Protein AF-W1NN51-F1 (afdb_monomer_lite)

Secondary structure (DSSP, 8-state):
-EEEEESEEESS-PEEE-S--HHHHHHHHHS-SSEEEEEEETTEEEEEESS---EEE-TT---EEEEE---TT----------EEEEEPP-SSHHHHHHHHHIIIIITT---TTSPPEEEEEEETTEEEEEEE--TT--HHHHHTSSSSPPTT-

Foldseek 3Di:
DWDKDFQKDAPDDWDKDPAADPVVQVVVQVPDPQFFKWKDDPRIITTDGPPRAEIDGHPPDGIMMIGDDDPPPDPPPPPPPFDKDKDWQAPPDVVSVVVLVCCCPPVQVDDDPPHWHFPHFDDDDRTTITITHDDPVDDPCCVQVVDPDHDPVD

Structure (mmCIF, N/CA/C/O backbone):
data_AF-W1NN51-F1
#
_entry.id   AF-W1NN51-F1
#
loop_
_atom_site.group_PDB
_atom_site.id
_atom_site.type_symbol
_atom_site.label_atom_id
_atom_site.label_alt_id
_atom_site.label_comp_id
_atom_site.label_asym_id
_atom_site.label_entity_id
_atom_site.label_seq_id
_atom_site.pdbx_PDB_ins_code
_atom_site.Cartn_x
_atom_site.Cartn_y
_atom_site.Cartn_z
_atom_site.occupancy
_atom_site.B_iso_or_equiv
_atom_site.auth_seq_id
_atom_site.auth_comp_id
_atom_site.auth_asym_id
_atom_site.auth_atom_id
_atom_site.pdbx_PDB_model_num
ATOM 1 N N . MET A 1 1 ? -13.757 -9.704 14.441 1.00 81.44 1 MET A N 1
ATOM 2 C CA . MET A 1 1 ? -12.905 -9.207 15.545 1.00 81.44 1 MET A CA 1
ATOM 3 C C . MET A 1 1 ? -11.815 -8.315 14.978 1.00 81.44 1 MET A C 1
ATOM 5 O O . MET A 1 1 ? -11.434 -8.506 13.820 1.00 81.44 1 MET A O 1
ATOM 9 N N . MET A 1 2 ? -11.355 -7.349 15.769 1.00 85.12 2 MET A N 1
ATOM 10 C CA . MET A 1 2 ? -10.267 -6.440 15.415 1.00 85.12 2 MET A CA 1
ATOM 11 C C . MET A 1 2 ? -8.937 -6.985 15.953 1.00 85.12 2 MET A C 1
ATOM 13 O O . MET A 1 2 ? -8.887 -7.495 17.067 1.00 85.12 2 MET A O 1
ATOM 17 N N . PHE A 1 3 ? -7.863 -6.909 15.163 1.00 86.62 3 PHE A N 1
ATOM 18 C CA . PHE A 1 3 ? -6.514 -7.287 15.603 1.00 86.62 3 PHE A CA 1
ATOM 19 C C . PHE A 1 3 ? -5.578 -6.079 15.637 1.00 86.62 3 PHE A C 1
ATOM 21 O O . PHE A 1 3 ? -5.395 -5.446 14.591 1.00 86.62 3 PHE A O 1
ATOM 28 N N . PRO A 1 4 ? -4.918 -5.801 16.776 1.00 86.25 4 PRO A N 1
ATOM 29 C CA . PRO A 1 4 ? -4.025 -4.661 16.898 1.00 86.25 4 PRO A CA 1
ATOM 30 C C . PRO A 1 4 ? -2.661 -4.900 16.229 1.00 86.25 4 PRO A C 1
ATOM 32 O O . PRO A 1 4 ? -2.055 -5.982 16.284 1.00 86.25 4 PRO A O 1
ATOM 35 N N . ARG A 1 5 ? -2.136 -3.838 15.624 1.00 84.44 5 ARG A N 1
ATOM 36 C CA . ARG A 1 5 ? -0.780 -3.689 15.092 1.00 84.44 5 ARG A CA 1
ATOM 37 C C . ARG A 1 5 ? -0.266 -2.312 15.489 1.00 84.44 5 ARG A C 1
ATOM 39 O O . ARG A 1 5 ? -0.965 -1.321 15.340 1.00 84.44 5 ARG A O 1
ATOM 46 N N . LYS A 1 6 ? 0.954 -2.242 16.010 1.00 84.56 6 LYS A N 1
ATOM 47 C CA . LYS A 1 6 ? 1.578 -0.974 16.406 1.00 84.56 6 LYS A CA 1
ATOM 48 C C . LYS A 1 6 ? 2.410 -0.414 15.264 1.00 84.56 6 LYS A C 1
ATOM 50 O O . LYS A 1 6 ? 2.926 -1.194 14.458 1.00 84.56 6 LYS A O 1
ATOM 55 N N . ASN A 1 7 ? 2.601 0.901 15.273 1.00 82.25 7 ASN A N 1
ATOM 56 C CA . ASN A 1 7 ? 3.551 1.601 14.415 1.00 82.25 7 ASN A CA 1
ATOM 57 C C . ASN A 1 7 ? 3.176 1.478 12.936 1.00 82.25 7 ASN A C 1
ATOM 59 O O . ASN A 1 7 ? 4.048 1.275 12.095 1.00 82.25 7 ASN A O 1
ATOM 63 N N . ILE A 1 8 ? 1.882 1.515 12.622 1.00 77.25 8 ILE A N 1
ATOM 64 C CA . ILE A 1 8 ? 1.380 1.368 11.257 1.00 77.25 8 ILE A CA 1
ATOM 65 C C . ILE A 1 8 ? 0.734 2.672 10.804 1.00 77.25 8 ILE A C 1
ATOM 67 O O . ILE A 1 8 ? -0.031 3.274 11.547 1.00 77.25 8 ILE A O 1
ATOM 71 N N . ASN A 1 9 ? 0.992 3.046 9.555 1.00 75.50 9 ASN A N 1
ATOM 72 C CA . ASN A 1 9 ? 0.287 4.103 8.851 1.00 75.50 9 ASN A CA 1
ATOM 73 C C . ASN A 1 9 ? -0.199 3.608 7.480 1.00 75.50 9 ASN A C 1
ATOM 75 O O . ASN A 1 9 ? 0.399 2.699 6.896 1.00 75.50 9 ASN A O 1
ATOM 79 N N . TRP A 1 10 ? -1.252 4.228 6.953 1.00 74.25 10 TRP A N 1
ATOM 80 C CA . TRP A 1 10 ? -1.717 4.026 5.579 1.00 74.25 10 TRP A CA 1
ATOM 81 C C . TRP A 1 10 ? -1.467 5.290 4.759 1.00 74.25 10 TRP A C 1
ATOM 83 O O . TRP A 1 10 ? -1.586 6.403 5.260 1.00 74.25 10 TRP A O 1
ATOM 93 N N . ALA A 1 11 ? -1.094 5.110 3.493 1.00 62.47 11 ALA A N 1
ATOM 94 C CA . ALA A 1 11 ? -0.807 6.213 2.573 1.00 62.47 11 ALA A CA 1
ATOM 95 C C . ALA A 1 11 ? -2.062 6.779 1.870 1.00 62.47 11 ALA A C 1
ATOM 97 O O . ALA A 1 11 ? -1.945 7.693 1.053 1.00 62.47 11 ALA A O 1
ATOM 98 N N . ASP A 1 12 ? -3.243 6.222 2.144 1.00 65.12 12 ASP A N 1
ATOM 99 C CA . ASP A 1 12 ? -4.495 6.567 1.468 1.00 65.12 12 ASP A CA 1
ATOM 100 C C . ASP A 1 12 ? -5.339 7.573 2.272 1.00 65.12 12 ASP A C 1
ATOM 102 O O . ASP A 1 12 ? -5.131 7.777 3.468 1.00 65.12 12 ASP A O 1
ATOM 106 N N . ASN A 1 13 ? -6.309 8.198 1.596 1.00 58.97 13 ASN A N 1
ATOM 107 C CA . ASN A 1 13 ? -7.231 9.168 2.189 1.00 58.97 13 ASN A CA 1
ATOM 108 C C . ASN A 1 13 ? -8.118 8.467 3.229 1.00 58.97 13 ASN A C 1
ATOM 110 O O . ASN A 1 13 ? -9.050 7.745 2.868 1.00 58.97 13 ASN A O 1
ATOM 114 N N . ALA A 1 14 ? -7.813 8.660 4.507 1.00 64.94 14 ALA A N 1
ATOM 115 C CA . ALA A 1 14 ? -8.620 8.140 5.597 1.00 64.94 14 ALA A CA 1
ATOM 116 C C . ALA A 1 14 ? -9.799 9.076 5.900 1.00 64.94 14 ALA A C 1
ATOM 118 O O . ALA A 1 14 ? -9.730 10.277 5.637 1.00 64.94 14 ALA A O 1
ATOM 119 N N . VAL A 1 15 ? -10.878 8.526 6.459 1.00 69.81 15 VAL A N 1
ATOM 120 C CA . VAL A 1 15 ? -11.997 9.332 6.971 1.00 69.81 15 VAL A CA 1
ATOM 121 C C . VAL A 1 15 ? -11.787 9.553 8.464 1.00 69.81 15 VAL A C 1
ATOM 123 O O . VAL A 1 15 ? -11.716 8.580 9.222 1.00 69.81 15 VAL A O 1
ATOM 126 N N . ASP A 1 16 ? -11.682 10.819 8.868 1.00 69.38 16 ASP A N 1
ATOM 127 C CA . ASP A 1 16 ? -11.491 11.216 10.263 1.00 69.38 16 ASP A CA 1
ATOM 128 C C . ASP A 1 16 ? -12.787 11.049 11.076 1.00 69.38 16 ASP A C 1
ATOM 130 O O . ASP A 1 16 ? -13.867 11.481 10.666 1.00 69.38 16 ASP A O 1
ATOM 134 N N . ILE A 1 17 ? -12.664 10.450 12.261 1.00 67.12 17 ILE A N 1
ATOM 135 C CA . ILE A 1 17 ? -13.654 10.489 13.339 1.00 67.12 17 ILE A CA 1
ATOM 136 C C . ILE A 1 17 ? -13.065 11.342 14.467 1.00 67.12 17 ILE A C 1
ATOM 138 O O . ILE A 1 17 ? -11.941 11.103 14.918 1.00 67.12 17 ILE A O 1
ATOM 142 N N . LEU A 1 18 ? -13.831 12.332 14.929 1.00 66.38 18 LEU A N 1
ATOM 143 C CA . LEU A 1 18 ? -13.438 13.222 16.020 1.00 66.38 18 LEU A CA 1
ATOM 144 C C . LEU A 1 18 ? -13.679 12.575 17.390 1.00 66.38 18 LEU A C 1
ATOM 146 O O . LEU A 1 18 ? -14.788 12.132 17.668 1.00 66.38 18 LEU A O 1
ATOM 150 N N . SER A 1 19 ? -12.633 12.613 18.224 1.00 63.62 19 SER A N 1
ATOM 151 C CA . SER A 1 19 ? -12.618 12.378 19.677 1.00 63.62 19 SER A CA 1
ATOM 152 C C . SER A 1 19 ? -13.375 11.139 20.149 1.00 63.62 19 SER A C 1
ATOM 154 O O . SER A 1 19 ? -14.505 11.237 20.618 1.00 63.62 19 SER A O 1
ATOM 156 N N . ALA A 1 20 ? -12.715 9.988 20.082 1.00 77.06 20 ALA A N 1
ATOM 157 C CA . ALA A 1 20 ? -13.250 8.716 20.547 1.00 77.06 20 ALA A CA 1
ATOM 158 C C . ALA A 1 20 ? -12.178 7.931 21.313 1.00 77.06 20 ALA A C 1
ATOM 160 O O . ALA A 1 20 ? -10.975 8.097 21.083 1.00 77.06 20 ALA A O 1
ATOM 161 N N . SER A 1 21 ? -12.612 7.093 22.250 1.00 89.25 21 SER A N 1
ATOM 162 C CA . SER A 1 21 ? -11.746 6.127 22.925 1.00 89.25 21 SER A CA 1
ATOM 163 C C . SER A 1 21 ? -11.310 5.011 21.967 1.00 89.25 21 SER A C 1
ATOM 165 O O . SER A 1 21 ? -11.891 4.807 20.900 1.00 89.25 21 SER A O 1
ATOM 167 N N . GLU A 1 22 ? -10.274 4.264 22.348 1.00 89.69 22 GLU A N 1
ATOM 168 C CA . GLU A 1 22 ? -9.776 3.120 21.570 1.00 89.69 22 GLU A CA 1
ATOM 169 C C . GLU A 1 22 ? -10.899 2.103 21.281 1.00 89.69 22 GLU A C 1
ATOM 171 O O . GLU A 1 22 ? -11.078 1.686 20.137 1.00 89.69 22 GLU A O 1
ATOM 176 N N . GLU A 1 23 ? -11.722 1.801 22.288 1.00 90.19 23 GLU A N 1
ATOM 177 C CA . GLU A 1 23 ? -12.845 0.855 22.208 1.00 90.19 23 GLU A CA 1
ATOM 178 C C . GLU A 1 23 ? -13.961 1.342 21.273 1.00 90.19 23 GLU A C 1
ATOM 180 O O . GLU A 1 23 ? -14.467 0.582 20.443 1.00 90.19 23 GLU A O 1
ATOM 185 N N . GLU A 1 24 ? -14.315 2.627 21.352 1.00 91.31 24 GLU A N 1
ATOM 186 C CA . GLU A 1 24 ? -15.319 3.238 20.473 1.00 91.31 24 GLU A CA 1
ATOM 187 C C . GLU A 1 24 ? -14.890 3.172 19.004 1.00 91.31 24 GLU A C 1
ATOM 189 O O . GLU A 1 24 ? -15.709 2.928 18.116 1.00 91.31 24 GLU A O 1
ATOM 194 N N . CYS A 1 25 ? -13.596 3.331 18.737 1.00 90.12 25 CYS A N 1
ATOM 195 C CA . CYS A 1 25 ? -13.047 3.249 17.391 1.00 90.12 25 CYS A CA 1
ATOM 196 C C . CYS A 1 25 ? -13.069 1.825 16.840 1.00 90.12 25 CYS A C 1
ATOM 198 O O . CYS A 1 25 ? -13.465 1.608 15.688 1.00 90.12 25 CYS A O 1
ATOM 200 N N . GLU A 1 26 ? -12.705 0.841 17.660 1.00 90.81 26 GLU A N 1
ATOM 201 C CA . GLU A 1 26 ? -12.845 -0.563 17.288 1.00 90.81 26 GLU A CA 1
ATOM 202 C C . GLU A 1 26 ? -14.296 -0.901 16.931 1.00 90.81 26 GLU A C 1
ATOM 204 O O . GLU A 1 26 ? -14.553 -1.448 15.851 1.00 90.81 26 GLU A O 1
ATOM 209 N N . GLN A 1 27 ? -15.247 -0.506 17.781 1.00 90.25 27 GLN A N 1
ATOM 210 C CA . GLN A 1 27 ? -16.665 -0.776 17.566 1.00 90.25 27 GLN A CA 1
ATOM 211 C C . GLN A 1 27 ? -17.198 -0.070 16.310 1.00 90.25 27 GLN A C 1
ATOM 213 O O . GLN A 1 27 ? -17.820 -0.705 15.457 1.00 90.25 27 GLN A O 1
ATOM 218 N N . ALA A 1 28 ? -16.846 1.202 16.104 1.00 90.00 28 ALA A N 1
ATOM 219 C CA . ALA A 1 28 ? -17.243 1.967 14.922 1.00 90.00 28 ALA A CA 1
ATOM 220 C C . ALA A 1 28 ? -16.741 1.365 13.595 1.00 90.00 28 ALA A C 1
ATOM 222 O O . ALA A 1 28 ? -17.339 1.613 12.541 1.00 90.00 28 ALA A O 1
ATOM 223 N N . CYS A 1 29 ? -15.637 0.608 13.609 1.00 89.06 29 CYS A N 1
ATOM 224 C CA . CYS A 1 29 ? -15.157 -0.138 12.443 1.00 89.06 29 CYS A CA 1
ATOM 225 C C . CYS A 1 29 ? -15.805 -1.528 12.318 1.00 89.06 29 CYS A C 1
ATOM 227 O O . CYS A 1 29 ? -15.989 -2.044 11.211 1.00 89.06 29 CYS A O 1
ATOM 229 N N . LEU A 1 30 ? -16.172 -2.161 13.434 1.00 89.12 30 LEU A N 1
ATOM 230 C CA . LEU A 1 30 ? -16.916 -3.420 13.412 1.00 89.12 30 LEU A CA 1
ATOM 231 C C . LEU A 1 30 ? -18.312 -3.236 12.805 1.00 89.12 30 LEU A C 1
ATOM 233 O O . LEU A 1 30 ? -18.685 -4.036 11.940 1.00 89.12 30 LEU A O 1
ATOM 237 N N . ASP A 1 31 ? -18.999 -2.155 13.165 1.00 88.69 31 ASP A N 1
ATOM 238 C CA . ASP A 1 31 ? -20.350 -1.832 12.686 1.00 88.69 31 ASP A CA 1
ATOM 239 C C . ASP A 1 31 ? -20.367 -1.327 11.236 1.00 88.69 31 ASP A C 1
ATOM 241 O O . ASP A 1 31 ? -21.350 -1.477 10.509 1.00 88.69 31 ASP A O 1
ATOM 245 N N . ASP A 1 32 ? -19.246 -0.779 10.768 1.00 86.25 32 ASP A N 1
ATOM 246 C CA . ASP A 1 32 ? -19.086 -0.307 9.400 1.00 86.25 32 ASP A CA 1
ATOM 247 C C . ASP A 1 32 ? -18.651 -1.453 8.469 1.00 86.25 32 ASP A C 1
ATOM 249 O O . ASP A 1 32 ? -17.567 -2.035 8.587 1.00 86.25 32 ASP A O 1
ATOM 253 N N . ARG A 1 33 ? -19.512 -1.799 7.508 1.00 84.94 33 ARG A N 1
ATOM 254 C CA . ARG A 1 33 ? -19.248 -2.870 6.534 1.00 84.94 33 ARG A CA 1
ATOM 255 C C . ARG A 1 33 ? -18.104 -2.529 5.575 1.00 84.94 33 ARG A C 1
ATOM 257 O O . ARG A 1 33 ? -17.447 -3.445 5.084 1.00 84.94 33 ARG A O 1
ATOM 264 N N . ALA A 1 34 ? -17.887 -1.248 5.289 1.00 84.38 34 ALA A N 1
ATOM 265 C CA . ALA A 1 34 ? -16.819 -0.796 4.406 1.00 84.38 34 ALA A CA 1
ATOM 266 C C . ALA A 1 34 ? -15.481 -0.656 5.147 1.00 84.38 34 ALA A C 1
ATOM 268 O O . ALA A 1 34 ? -14.431 -0.715 4.505 1.00 84.38 34 ALA A O 1
ATOM 269 N N . CYS A 1 35 ? -15.504 -0.516 6.477 1.00 85.69 35 CYS A N 1
ATOM 270 C CA . CYS A 1 35 ? -14.302 -0.414 7.295 1.00 85.69 35 CYS A CA 1
ATOM 271 C C . CYS A 1 35 ? -13.589 -1.764 7.425 1.00 85.69 35 CYS A C 1
ATOM 273 O O . CYS A 1 35 ? -14.148 -2.747 7.918 1.00 85.69 35 CYS A O 1
ATOM 275 N N . MET A 1 36 ? -12.323 -1.800 7.006 1.00 86.44 36 MET A N 1
ATOM 276 C CA . MET A 1 36 ? -11.455 -2.970 7.170 1.00 86.44 36 MET A CA 1
ATOM 277 C C . MET A 1 36 ? -10.284 -2.732 8.104 1.00 86.44 36 MET A C 1
ATOM 279 O O . MET A 1 36 ? -9.728 -3.694 8.633 1.00 86.44 36 MET A O 1
ATOM 283 N N . ALA A 1 37 ? -9.904 -1.480 8.322 1.00 88.81 37 ALA A N 1
ATOM 284 C CA . ALA A 1 37 ? -8.998 -1.127 9.394 1.00 88.81 37 ALA A CA 1
ATOM 285 C C . ALA A 1 37 ? -9.362 0.240 9.970 1.00 88.81 37 ALA A C 1
ATOM 287 O O . ALA A 1 37 ? -9.994 1.055 9.299 1.00 88.81 37 ALA A O 1
ATOM 288 N N . ILE A 1 38 ? -8.946 0.493 11.203 1.00 89.19 38 ILE A N 1
ATOM 289 C CA . ILE A 1 38 ? -9.020 1.813 11.821 1.00 89.19 38 ILE A CA 1
ATOM 290 C C . ILE A 1 38 ? -7.701 2.118 12.526 1.00 89.19 38 ILE A C 1
ATOM 292 O O . ILE A 1 38 ? -7.109 1.246 13.164 1.00 89.19 38 ILE A O 1
ATOM 296 N N . LEU A 1 39 ? -7.208 3.337 12.354 1.00 89.00 39 LEU A N 1
ATOM 297 C CA . LEU A 1 39 ? -6.038 3.861 13.054 1.00 89.00 39 LEU A CA 1
ATOM 298 C C . LEU A 1 39 ? -6.502 4.658 14.270 1.00 89.00 39 LEU A C 1
ATOM 300 O O . LEU A 1 39 ? -7.490 5.374 14.159 1.00 89.00 39 LEU A O 1
ATOM 304 N N . PHE A 1 40 ? -5.777 4.563 15.379 1.00 88.94 40 PHE A N 1
ATOM 305 C CA . PHE A 1 40 ? -6.003 5.294 16.621 1.00 88.94 40 PHE A CA 1
ATOM 306 C C . PHE A 1 40 ? -4.715 6.007 17.047 1.00 88.94 40 PHE A C 1
ATOM 308 O O . PHE A 1 40 ? -3.667 5.370 17.209 1.00 88.94 40 PHE A O 1
ATOM 315 N N . GLU A 1 41 ? -4.802 7.320 17.246 1.00 88.44 41 GLU A N 1
ATOM 316 C CA . GLU A 1 41 ? -3.721 8.164 17.757 1.00 88.44 41 GLU A CA 1
ATOM 317 C C . GLU A 1 41 ? -4.315 9.375 18.488 1.00 88.44 41 GLU A C 1
ATOM 319 O O . GLU A 1 41 ? -5.192 10.042 17.954 1.00 88.44 41 GLU A O 1
ATOM 324 N N . ASN A 1 42 ? -3.843 9.681 19.702 1.00 87.06 42 ASN A N 1
ATOM 325 C CA . ASN A 1 42 ? -4.254 10.870 20.469 1.00 87.06 42 ASN A CA 1
ATOM 326 C C . ASN A 1 42 ? -5.786 11.061 20.586 1.00 87.06 42 ASN A C 1
ATOM 328 O O . ASN A 1 42 ? -6.285 12.171 20.408 1.00 87.06 42 ASN A O 1
ATOM 332 N N . ASN A 1 43 ? -6.535 9.988 20.876 1.00 86.62 43 ASN A N 1
ATOM 333 C CA . ASN A 1 43 ? -8.010 9.967 20.920 1.00 86.62 43 ASN A CA 1
ATOM 334 C C . ASN A 1 43 ? -8.697 10.342 19.594 1.00 86.62 43 ASN A C 1
ATOM 336 O O . ASN A 1 43 ? -9.867 10.719 19.576 1.00 86.62 43 ASN A O 1
ATOM 340 N N . GLN A 1 44 ? -7.986 10.262 18.474 1.00 87.94 44 GLN A N 1
ATOM 341 C CA . GLN A 1 44 ? -8.534 10.454 17.139 1.00 87.94 44 GLN A CA 1
ATOM 342 C C . GLN A 1 44 ? -8.432 9.167 16.343 1.00 87.94 44 GLN A C 1
ATOM 344 O O . GLN A 1 44 ? -7.471 8.401 16.488 1.00 87.94 44 GLN A O 1
ATOM 349 N N . CYS A 1 45 ? -9.425 8.948 15.480 1.00 88.44 45 CYS A N 1
ATOM 350 C CA . CYS A 1 45 ? -9.524 7.716 14.720 1.00 88.44 45 CYS A CA 1
ATOM 351 C C . CYS A 1 45 ? -9.705 7.962 13.238 1.00 88.44 45 CYS A C 1
ATOM 353 O O . CYS A 1 45 ? -10.433 8.858 12.825 1.00 88.44 45 CYS A O 1
ATOM 355 N N . LYS A 1 46 ? -9.051 7.131 12.434 1.00 88.38 46 LYS A N 1
ATOM 356 C CA . LYS A 1 46 ? -9.066 7.232 10.976 1.00 88.38 46 LYS A CA 1
ATOM 357 C C . LYS A 1 46 ? -9.510 5.909 10.379 1.00 88.38 46 LYS A C 1
ATOM 359 O O . LYS A 1 46 ? -8.786 4.916 10.484 1.00 88.38 46 LYS A O 1
ATOM 364 N N . LYS A 1 47 ? -10.707 5.878 9.785 1.00 87.88 47 LYS A N 1
ATOM 365 C CA . LYS A 1 47 ? -11.241 4.672 9.133 1.00 87.88 47 LYS A CA 1
ATOM 366 C C . LYS A 1 47 ? -10.557 4.447 7.792 1.00 87.88 47 LYS A C 1
ATOM 368 O O . LYS A 1 47 ? -10.415 5.379 7.000 1.00 87.88 47 LYS A O 1
ATOM 373 N N . GLN A 1 48 ? -10.232 3.189 7.517 1.00 86.38 48 GLN A N 1
ATOM 374 C CA . GLN A 1 48 ? -9.637 2.748 6.266 1.00 86.38 48 GLN A CA 1
ATOM 375 C C . GLN A 1 48 ? -10.580 1.773 5.534 1.00 86.38 48 GLN A C 1
ATOM 377 O O . GLN A 1 48 ? -10.783 0.639 5.999 1.00 86.38 48 GLN A O 1
ATOM 382 N N . PRO A 1 49 ? -11.157 2.185 4.389 1.00 81.25 49 PRO A N 1
ATOM 383 C CA . PRO A 1 49 ? -11.975 1.310 3.561 1.00 81.25 49 PRO A CA 1
ATOM 384 C C . PRO A 1 49 ? -11.127 0.351 2.714 1.00 81.25 49 PRO A C 1
ATOM 386 O O . PRO A 1 49 ? -9.908 0.498 2.587 1.00 81.25 49 PRO A O 1
ATOM 389 N N . LEU A 1 50 ? -11.777 -0.645 2.103 1.00 70.88 50 LEU A N 1
ATOM 390 C CA . LEU A 1 50 ? -11.130 -1.487 1.094 1.00 70.88 50 LEU A CA 1
ATOM 391 C C . LEU A 1 50 ? -10.874 -0.743 -0.220 1.00 70.88 50 LEU A C 1
ATOM 393 O O . LEU A 1 50 ? -11.678 0.096 -0.621 1.00 70.88 50 LEU A O 1
ATOM 397 N N . PRO A 1 51 ? -9.843 -1.172 -0.969 1.00 67.88 51 PRO A N 1
ATOM 398 C CA . PRO A 1 51 ? -8.827 -2.158 -0.585 1.00 67.88 51 PRO A CA 1
ATOM 399 C C . PRO A 1 51 ? -7.810 -1.572 0.405 1.00 67.88 51 PRO A C 1
ATOM 401 O O . PRO A 1 51 ? -7.326 -0.468 0.196 1.00 67.88 51 PRO A O 1
ATOM 404 N N . LEU A 1 52 ? -7.422 -2.340 1.432 1.00 73.06 52 LEU A N 1
ATOM 405 C CA . LEU A 1 52 ? -6.304 -1.966 2.304 1.00 73.06 52 LEU A CA 1
ATOM 406 C C . LEU A 1 52 ? -5.007 -2.024 1.485 1.00 73.06 52 LEU A C 1
ATOM 408 O O . LEU A 1 52 ? -4.424 -3.098 1.324 1.00 73.06 52 LEU A O 1
ATOM 412 N N . ARG A 1 53 ? -4.576 -0.894 0.926 1.00 70.50 53 ARG A N 1
ATOM 413 C CA . ARG A 1 53 ? -3.325 -0.789 0.171 1.00 70.50 53 ARG A CA 1
ATOM 414 C C . ARG A 1 53 ? -2.288 -0.026 0.987 1.00 70.50 53 ARG A C 1
ATOM 416 O O . ARG A 1 53 ? -2.628 0.802 1.819 1.00 70.50 53 ARG A O 1
ATOM 423 N N . TYR A 1 54 ? -1.011 -0.323 0.756 1.00 73.75 54 TYR A N 1
ATOM 424 C CA . TYR A 1 54 ? 0.091 0.540 1.207 1.00 73.75 54 TYR A CA 1
ATOM 425 C C . TYR A 1 54 ? 0.214 0.734 2.721 1.00 73.75 54 TYR A C 1
ATOM 427 O O . TYR A 1 54 ? 0.622 1.797 3.183 1.00 73.75 54 TYR A O 1
ATOM 435 N N . MET A 1 55 ? -0.086 -0.316 3.490 1.00 76.62 55 MET A N 1
ATOM 436 C CA . MET A 1 55 ? 0.234 -0.360 4.914 1.00 76.62 55 MET A CA 1
ATOM 437 C C . MET A 1 55 ? 1.754 -0.241 5.104 1.00 76.62 55 MET A C 1
ATOM 439 O O . MET A 1 55 ? 2.504 -1.095 4.631 1.00 76.62 55 MET A O 1
ATOM 443 N N . LYS A 1 56 ? 2.204 0.785 5.827 1.00 77.69 56 LYS A N 1
ATOM 444 C CA . LYS A 1 56 ? 3.621 1.049 6.101 1.00 77.69 56 LYS A CA 1
ATOM 445 C C . LYS A 1 56 ? 3.894 1.007 7.598 1.00 77.69 56 LYS A C 1
ATOM 447 O O . LYS A 1 56 ? 3.134 1.565 8.384 1.00 77.69 56 LYS A O 1
ATOM 452 N N . ARG A 1 57 ? 5.003 0.378 7.995 1.00 76.25 57 ARG A N 1
ATOM 453 C CA . ARG A 1 57 ? 5.518 0.485 9.366 1.00 76.25 57 ARG A CA 1
ATOM 454 C C . ARG A 1 57 ? 6.320 1.774 9.524 1.00 76.25 57 ARG A C 1
ATOM 456 O O . ARG A 1 57 ? 7.199 2.042 8.711 1.00 76.25 57 ARG A O 1
ATOM 463 N N . ILE A 1 58 ? 6.027 2.553 10.561 1.00 74.56 58 ILE A N 1
ATOM 464 C CA . ILE A 1 58 ? 6.735 3.793 10.893 1.00 74.56 58 ILE A CA 1
ATOM 465 C C . ILE A 1 58 ? 7.382 3.651 12.266 1.00 74.56 58 ILE A C 1
ATOM 467 O O . ILE A 1 58 ? 6.705 3.589 13.289 1.00 74.56 58 ILE A O 1
ATOM 471 N N . THR A 1 59 ? 8.708 3.622 12.299 1.00 73.75 59 THR A N 1
ATOM 472 C CA . THR A 1 59 ? 9.486 3.579 13.540 1.00 73.75 59 THR A CA 1
ATOM 473 C C . THR A 1 59 ? 9.266 4.856 14.358 1.00 73.75 59 THR A C 1
ATOM 475 O O . THR A 1 59 ? 9.323 5.952 13.811 1.00 73.75 59 THR A O 1
ATOM 478 N N . GLY A 1 60 ? 9.018 4.725 15.665 1.00 71.19 60 GLY A N 1
ATOM 479 C CA . GLY A 1 60 ? 8.830 5.870 16.572 1.00 71.19 60 GLY A CA 1
ATOM 480 C C . GLY A 1 60 ? 7.426 6.488 16.586 1.00 71.19 60 GLY A C 1
ATOM 481 O O . GLY A 1 60 ? 7.207 7.459 17.300 1.00 71.19 60 GLY A O 1
ATOM 482 N N . SER A 1 61 ? 6.472 5.932 15.834 1.00 74.25 61 SER A N 1
ATOM 483 C CA . SER A 1 61 ? 5.063 6.339 15.888 1.00 74.25 61 SER A CA 1
ATOM 484 C C . SER A 1 61 ? 4.328 5.652 17.048 1.00 74.25 61 SER A C 1
ATOM 486 O O . SER A 1 61 ? 4.589 4.487 17.336 1.00 74.25 61 SER A O 1
ATOM 488 N N . SER A 1 62 ? 3.390 6.346 17.697 1.00 79.25 62 SER A N 1
ATOM 489 C CA . SER A 1 62 ? 2.485 5.784 18.714 1.00 79.25 62 SER A CA 1
ATOM 490 C C . SER A 1 62 ? 1.170 5.252 18.128 1.00 79.25 62 SER A C 1
ATOM 492 O O . SER A 1 62 ? 0.325 4.752 18.873 1.00 79.25 62 SER A O 1
ATOM 494 N N . VAL A 1 63 ? 0.998 5.321 16.803 1.00 86.06 63 VAL A N 1
ATOM 495 C CA . VAL A 1 63 ? -0.245 4.957 16.119 1.00 86.06 63 VAL A CA 1
ATOM 496 C C . VAL A 1 63 ? -0.533 3.462 16.267 1.00 86.06 63 VAL A C 1
ATOM 498 O O . VAL A 1 63 ? 0.299 2.600 15.943 1.00 86.06 63 VAL A O 1
ATOM 501 N N . LYS A 1 64 ? -1.747 3.145 16.723 1.00 88.94 64 LYS A N 1
ATOM 502 C CA . LYS A 1 64 ? -2.281 1.781 16.774 1.00 88.94 64 LYS A CA 1
ATOM 503 C C . LYS A 1 64 ? -3.222 1.561 15.600 1.00 88.94 64 LYS A C 1
ATOM 505 O O . LYS A 1 64 ? -4.136 2.339 15.374 1.00 88.94 64 LYS A O 1
ATOM 510 N N . ALA A 1 65 ? -3.016 0.482 14.868 1.00 88.88 65 ALA A N 1
ATOM 511 C CA . ALA A 1 65 ? -3.886 0.043 13.797 1.00 88.88 65 ALA A CA 1
ATOM 512 C C . ALA A 1 65 ? -4.663 -1.195 14.215 1.00 88.88 65 ALA A C 1
ATOM 514 O O . ALA A 1 65 ? -4.074 -2.168 14.678 1.00 88.88 65 ALA A O 1
ATOM 515 N N . PHE A 1 66 ? -5.959 -1.199 13.962 1.00 89.69 66 PHE A N 1
ATOM 516 C CA . PHE A 1 66 ? -6.835 -2.327 14.219 1.00 89.69 66 PHE A CA 1
ATOM 517 C C . PHE A 1 66 ? -7.350 -2.849 12.889 1.00 89.69 66 PHE A C 1
ATOM 519 O O . PHE A 1 66 ? -7.985 -2.109 12.145 1.00 89.69 66 PHE A O 1
ATOM 526 N N . ILE A 1 67 ? -7.070 -4.113 12.572 1.00 89.06 67 ILE A N 1
ATOM 527 C CA . ILE A 1 67 ? -7.457 -4.731 11.296 1.00 89.06 67 ILE A CA 1
ATOM 528 C C . ILE A 1 67 ? -8.625 -5.687 11.532 1.00 89.06 67 ILE A C 1
ATOM 530 O O . ILE A 1 67 ? -8.534 -6.601 12.357 1.00 89.06 67 ILE A O 1
ATOM 534 N N . LYS A 1 68 ? -9.707 -5.501 10.776 1.00 87.69 68 LYS A N 1
ATOM 535 C CA . LYS A 1 68 ? -10.874 -6.381 10.766 1.00 87.69 68 LYS A CA 1
ATOM 536 C C . LYS A 1 68 ? -10.505 -7.683 10.070 1.00 87.69 68 LYS A C 1
ATOM 538 O O . LYS A 1 68 ? -10.070 -7.700 8.920 1.00 87.69 68 LYS A O 1
ATOM 543 N N . THR A 1 69 ? -10.684 -8.792 10.772 1.00 77.75 69 THR A N 1
ATOM 544 C CA . THR A 1 69 ? -10.438 -10.136 10.234 1.00 77.75 69 THR A CA 1
ATOM 545 C C . THR A 1 69 ? -11.711 -10.971 10.309 1.00 77.75 69 THR A C 1
ATOM 547 O O . THR A 1 69 ? -12.524 -10.812 11.231 1.00 77.75 69 THR A O 1
ATOM 550 N N . ALA A 1 70 ? -11.887 -11.863 9.332 1.00 67.38 70 ALA A N 1
ATOM 551 C CA . ALA A 1 70 ? -12.903 -12.904 9.403 1.00 67.38 70 ALA A CA 1
ATOM 552 C C . ALA A 1 70 ? -12.548 -13.870 10.547 1.00 67.38 70 ALA A C 1
ATOM 554 O O . ALA A 1 70 ? -11.385 -14.238 10.716 1.00 67.38 70 ALA A O 1
ATOM 555 N N . GLY A 1 71 ? -13.540 -14.238 11.363 1.00 58.88 71 GLY A N 1
ATOM 556 C CA . GLY A 1 71 ? -13.358 -15.200 12.452 1.00 58.88 71 GLY A CA 1
ATOM 557 C C . GLY A 1 71 ? -12.857 -16.548 11.928 1.00 58.88 71 GLY A C 1
ATOM 558 O O . GLY A 1 71 ? -13.153 -16.932 10.801 1.00 58.88 71 GLY A O 1
ATOM 559 N N . GLN A 1 72 ? -12.113 -17.276 12.759 1.00 53.56 72 GLN A N 1
ATOM 560 C CA . GLN A 1 72 ? -11.371 -18.495 12.403 1.00 53.56 72 GLN A CA 1
ATOM 561 C C . GLN A 1 72 ? -12.224 -19.693 11.911 1.00 53.56 72 GLN A C 1
ATOM 563 O O . GLN A 1 72 ? -11.669 -20.751 11.639 1.00 53.56 72 GLN A O 1
ATOM 568 N N . ASN A 1 73 ? -13.542 -19.540 11.731 1.00 51.50 73 ASN A N 1
ATOM 569 C CA . ASN A 1 73 ? -14.462 -20.626 11.361 1.00 51.50 73 ASN A CA 1
ATOM 570 C C . ASN A 1 73 ? -14.836 -20.670 9.870 1.00 51.50 73 ASN A C 1
ATOM 572 O O . ASN A 1 73 ? -15.649 -21.497 9.466 1.00 51.50 73 ASN A O 1
ATOM 576 N N . SER A 1 74 ? -14.250 -19.820 9.027 1.00 46.66 74 SER A N 1
ATOM 577 C CA . SER A 1 74 ? -14.354 -19.960 7.573 1.00 46.66 74 SER A CA 1
ATOM 578 C C . SER A 1 74 ? -13.105 -20.650 7.035 1.00 46.66 74 SER A C 1
ATOM 580 O O . SER A 1 74 ? -12.094 -20.001 6.769 1.00 46.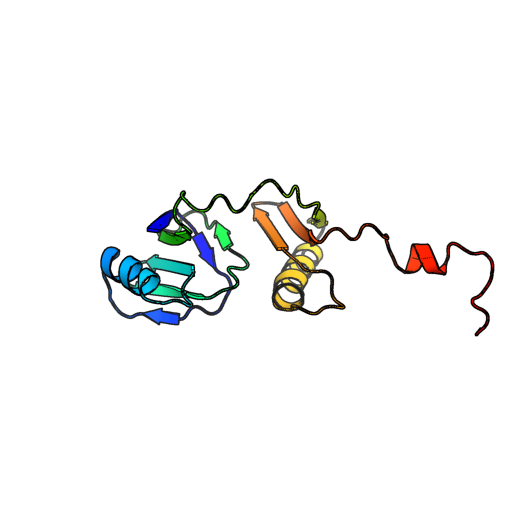66 74 SER A O 1
ATOM 582 N N . SER A 1 75 ? -13.191 -21.965 6.830 1.00 47.62 75 SER A N 1
ATOM 583 C CA . SER A 1 75 ? -12.242 -22.775 6.057 1.00 47.62 75 SER A CA 1
ATOM 584 C C . SER A 1 75 ? -12.304 -22.441 4.556 1.00 47.62 75 SER A C 1
ATOM 586 O O . SER A 1 75 ? -12.401 -23.326 3.707 1.00 47.62 75 SER A O 1
ATOM 588 N N . ALA A 1 76 ? -12.286 -21.155 4.204 1.00 46.03 76 ALA A N 1
ATOM 589 C CA . ALA A 1 76 ? -12.058 -20.714 2.839 1.00 46.03 76 ALA A CA 1
ATOM 590 C C . ALA A 1 76 ? -10.546 -20.795 2.602 1.00 46.03 76 ALA A C 1
ATOM 592 O O . ALA A 1 76 ? -9.786 -19.931 3.035 1.00 46.03 76 ALA A O 1
ATOM 593 N N . GLY A 1 77 ? -10.127 -21.918 2.017 1.00 46.41 77 GLY A N 1
ATOM 594 C CA . GLY A 1 77 ? -8.745 -22.371 1.895 1.00 46.41 77 GLY A CA 1
ATOM 595 C C . GLY A 1 77 ? -7.730 -21.281 1.553 1.00 46.41 77 GLY A C 1
ATOM 596 O O . GLY A 1 77 ? -7.636 -20.825 0.417 1.00 46.41 77 GLY A O 1
ATOM 597 N N . ILE A 1 78 ? -6.882 -20.944 2.523 1.00 49.66 78 ILE A N 1
ATOM 598 C CA . ILE A 1 78 ? -5.659 -20.174 2.286 1.00 49.66 78 ILE A CA 1
ATOM 599 C C . ILE A 1 78 ? -4.515 -21.171 2.097 1.00 49.66 78 ILE A C 1
ATOM 601 O O . ILE A 1 78 ? -3.631 -21.295 2.930 1.00 49.66 78 ILE A O 1
ATOM 605 N N . ASN A 1 79 ? -4.567 -21.922 1.000 1.00 47.91 79 ASN A N 1
ATOM 606 C CA . ASN A 1 79 ? -3.409 -22.640 0.456 1.00 47.91 79 ASN A CA 1
ATOM 607 C C . ASN A 1 79 ? -3.265 -22.377 -1.051 1.00 47.91 79 ASN A C 1
ATOM 609 O O . ASN A 1 79 ? -2.731 -23.196 -1.791 1.00 47.91 79 ASN A O 1
ATOM 613 N N . ALA A 1 80 ? -3.717 -21.216 -1.530 1.00 59.09 80 ALA A N 1
ATOM 614 C CA . ALA A 1 80 ? -3.297 -20.736 -2.837 1.00 59.09 80 ALA A CA 1
ATOM 615 C C . ALA A 1 80 ? -1.903 -20.113 -2.676 1.00 59.09 80 ALA A C 1
ATOM 617 O O . ALA A 1 80 ? -1.779 -18.950 -2.287 1.00 59.09 80 ALA A O 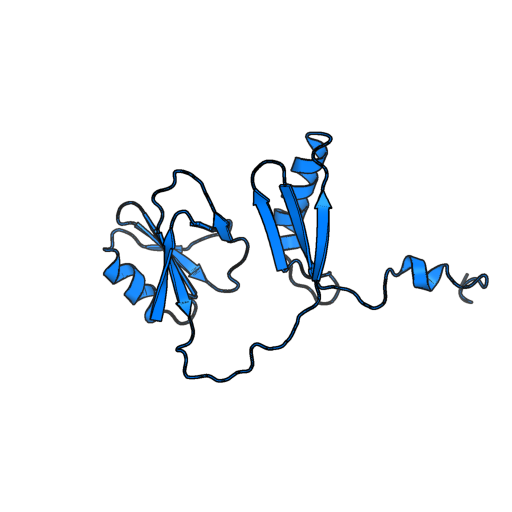1
ATOM 618 N N . ARG A 1 81 ? -0.837 -20.884 -2.941 1.00 65.88 81 ARG A N 1
ATOM 619 C CA . ARG A 1 81 ? 0.480 -20.289 -3.213 1.00 65.88 81 ARG A CA 1
ATOM 620 C C . ARG A 1 81 ? 0.308 -19.374 -4.420 1.00 65.88 81 ARG A C 1
ATOM 622 O O . ARG A 1 81 ? 0.150 -19.848 -5.538 1.00 65.88 81 ARG A O 1
ATOM 629 N N . LYS A 1 82 ? 0.282 -18.068 -4.176 1.00 80.00 82 LYS A N 1
ATOM 630 C CA . LYS A 1 82 ? 0.224 -17.068 -5.233 1.00 80.00 82 LYS A CA 1
ATOM 631 C C . LYS A 1 82 ? 1.646 -16.675 -5.603 1.00 80.00 82 LYS A C 1
ATOM 633 O O . LYS A 1 82 ? 2.371 -16.148 -4.762 1.00 80.00 82 LYS A O 1
ATOM 638 N N . GLU A 1 83 ? 2.037 -16.947 -6.841 1.00 89.69 83 GLU A N 1
ATOM 639 C CA . GLU A 1 83 ? 3.313 -16.484 -7.381 1.00 89.69 83 GLU A CA 1
ATOM 640 C C . GLU A 1 83 ? 3.291 -14.960 -7.554 1.00 89.69 83 GLU A C 1
ATOM 642 O O . GLU A 1 83 ? 2.267 -14.364 -7.907 1.00 89.69 83 GLU A O 1
ATOM 647 N N . VAL A 1 84 ? 4.423 -14.320 -7.265 1.00 92.69 84 VAL A N 1
ATOM 648 C CA . VAL A 1 84 ? 4.585 -12.863 -7.328 1.00 92.69 84 VAL A CA 1
ATOM 649 C C . VAL A 1 84 ? 5.895 -12.509 -8.017 1.00 92.69 84 VAL A C 1
ATOM 651 O O . VAL A 1 84 ? 6.877 -13.242 -7.916 1.00 92.69 84 VAL A O 1
ATOM 654 N N . ALA A 1 85 ? 5.920 -11.360 -8.687 1.00 93.75 85 ALA A N 1
ATOM 655 C CA . ALA A 1 85 ? 7.141 -10.771 -9.215 1.00 93.75 85 ALA A CA 1
ATOM 656 C C . ALA A 1 85 ? 7.633 -9.683 -8.254 1.00 93.75 85 ALA A C 1
ATOM 658 O O . ALA A 1 85 ? 6.878 -8.777 -7.906 1.00 93.75 85 ALA A O 1
ATOM 659 N N . VAL A 1 86 ? 8.896 -9.748 -7.828 1.00 93.75 86 VAL A N 1
ATOM 660 C CA . VAL A 1 86 ? 9.497 -8.728 -6.955 1.00 93.75 86 VAL A CA 1
ATOM 661 C C . VAL A 1 86 ? 10.516 -7.924 -7.753 1.00 93.75 86 VAL A C 1
ATOM 663 O O . VAL A 1 86 ? 11.568 -8.437 -8.125 1.00 93.75 86 VAL A O 1
ATOM 666 N N . LYS A 1 87 ? 10.212 -6.650 -8.004 1.00 92.69 87 LYS A N 1
ATOM 667 C CA . LYS A 1 87 ? 11.131 -5.702 -8.642 1.00 92.69 87 LYS A CA 1
ATOM 668 C C . LYS A 1 87 ? 11.913 -4.972 -7.554 1.00 92.69 87 LYS A C 1
ATOM 670 O O . LYS A 1 87 ? 11.329 -4.229 -6.766 1.00 92.69 87 LYS A O 1
ATOM 675 N N . LYS A 1 88 ? 13.227 -5.186 -7.504 1.00 91.00 88 LYS A N 1
ATOM 676 C CA . LYS A 1 88 ? 14.143 -4.433 -6.641 1.00 91.00 88 LYS A CA 1
ATOM 677 C C . LYS A 1 88 ? 14.641 -3.206 -7.400 1.00 91.00 88 LYS A C 1
ATOM 679 O O . LYS A 1 88 ? 15.208 -3.349 -8.477 1.00 91.00 88 LYS A O 1
ATOM 684 N N . LEU A 1 89 ? 14.440 -2.022 -6.833 1.00 86.94 89 LEU A N 1
ATOM 685 C CA . LEU A 1 89 ? 15.043 -0.786 -7.322 1.00 86.94 89 LEU A CA 1
ATOM 686 C C . LEU A 1 89 ? 16.324 -0.528 -6.526 1.00 86.94 89 LEU A C 1
ATOM 688 O O . LEU A 1 89 ? 16.308 -0.505 -5.293 1.00 86.94 89 LEU A O 1
ATOM 692 N N . GLU A 1 90 ? 17.447 -0.381 -7.219 1.00 78.75 90 GLU A N 1
ATOM 693 C CA . GLU A 1 90 ? 18.717 -0.053 -6.579 1.00 78.75 90 GLU A CA 1
ATOM 694 C C . GLU A 1 90 ? 18.777 1.448 -6.271 1.00 78.75 90 GLU A C 1
ATOM 696 O O . GLU A 1 90 ? 18.467 2.285 -7.119 1.00 78.75 90 GLU A O 1
ATOM 701 N N . LYS A 1 91 ? 19.181 1.803 -5.044 1.00 65.62 91 LYS A N 1
ATOM 702 C CA . LYS A 1 91 ? 19.378 3.198 -4.612 1.00 65.62 91 LYS A CA 1
ATOM 703 C C . LYS A 1 91 ? 20.700 3.762 -5.142 1.00 65.62 91 LYS A C 1
ATOM 705 O O . LYS A 1 91 ? 21.544 4.186 -4.360 1.00 65.62 91 LYS A O 1
ATOM 710 N N . VAL A 1 92 ? 20.913 3.741 -6.455 1.00 58.34 92 VAL A N 1
ATOM 711 C CA . VAL A 1 92 ? 22.154 4.299 -7.016 1.00 58.34 92 VAL A CA 1
ATOM 712 C C . VAL A 1 92 ? 22.095 5.841 -7.069 1.00 58.34 92 VAL A C 1
ATOM 714 O O . VAL A 1 92 ? 23.145 6.470 -7.064 1.00 58.34 92 VAL A O 1
ATOM 717 N N . ILE A 1 93 ? 20.906 6.479 -7.051 1.00 65.62 93 ILE A N 1
ATOM 718 C CA . ILE A 1 93 ? 20.690 7.948 -7.173 1.00 65.62 93 ILE A CA 1
ATOM 719 C C . ILE A 1 93 ? 19.343 8.363 -6.507 1.00 65.62 93 ILE A C 1
ATOM 721 O O . ILE A 1 93 ? 18.503 7.500 -6.238 1.00 65.62 93 ILE A O 1
ATOM 725 N N . GLU A 1 94 ? 19.080 9.673 -6.320 1.00 72.69 94 GLU A N 1
ATOM 726 C CA . GLU A 1 94 ? 17.729 10.269 -6.138 1.00 72.69 94 GLU A CA 1
ATOM 727 C C . GLU A 1 94 ? 16.680 9.727 -7.131 1.00 72.69 94 GLU A C 1
ATOM 729 O O . GLU A 1 94 ? 15.491 9.644 -6.821 1.00 72.69 94 GLU A O 1
ATOM 734 N N . GLU A 1 95 ? 17.114 9.340 -8.331 1.00 77.69 95 GLU A N 1
ATOM 735 C CA . GLU A 1 95 ? 16.256 8.836 -9.400 1.00 77.69 95 GLU A CA 1
ATOM 736 C C . GLU A 1 95 ? 15.563 7.517 -9.029 1.00 77.69 95 GLU A C 1
ATOM 738 O O . GLU A 1 95 ? 14.385 7.338 -9.333 1.00 77.69 95 GLU A O 1
ATOM 743 N N . GLY A 1 96 ? 16.240 6.629 -8.291 1.00 80.19 96 GLY A N 1
ATOM 744 C CA . GLY A 1 96 ? 15.649 5.373 -7.820 1.00 80.19 96 GLY A CA 1
ATOM 745 C C . GLY A 1 96 ? 14.541 5.593 -6.785 1.00 80.19 96 GLY A C 1
ATOM 746 O O . GLY A 1 96 ? 13.511 4.920 -6.823 1.00 80.19 96 GLY A O 1
ATOM 747 N N . GLU A 1 97 ? 14.713 6.575 -5.895 1.00 84.62 97 GLU A N 1
ATOM 748 C CA . GLU A 1 97 ? 13.669 6.978 -4.944 1.00 84.62 97 GLU A CA 1
ATOM 749 C C . GLU A 1 97 ? 12.493 7.632 -5.672 1.00 84.62 97 GLU A C 1
ATOM 751 O O . GLU A 1 97 ? 11.342 7.279 -5.420 1.00 84.62 97 GLU A O 1
ATOM 756 N N . ARG A 1 98 ? 12.767 8.534 -6.623 1.00 85.00 98 ARG A N 1
ATOM 757 C CA . ARG A 1 98 ? 11.727 9.167 -7.441 1.00 85.00 98 ARG A CA 1
ATOM 758 C C . ARG A 1 98 ? 10.916 8.122 -8.203 1.00 85.00 98 ARG A C 1
ATOM 760 O O . ARG A 1 98 ? 9.693 8.139 -8.119 1.00 85.00 98 ARG A O 1
ATOM 767 N N . ALA A 1 99 ? 11.582 7.186 -8.880 1.00 85.88 99 ALA A N 1
ATOM 768 C CA . ALA A 1 99 ? 10.931 6.099 -9.604 1.00 85.88 99 ALA A CA 1
ATOM 769 C C . ALA A 1 99 ? 10.056 5.245 -8.675 1.00 85.88 99 ALA A C 1
ATOM 771 O O . ALA A 1 99 ? 8.903 4.965 -9.001 1.00 85.88 99 ALA A O 1
ATOM 772 N N . PHE A 1 100 ? 10.561 4.900 -7.486 1.00 87.75 100 PHE A N 1
ATOM 773 C CA . PHE A 1 100 ? 9.797 4.157 -6.487 1.00 87.75 100 PHE A CA 1
ATOM 774 C C . PHE A 1 100 ? 8.524 4.902 -6.058 1.00 87.75 100 PHE A C 1
ATOM 776 O O . PHE A 1 100 ? 7.431 4.335 -6.107 1.00 87.75 100 PHE A O 1
ATOM 783 N N . GLN A 1 101 ? 8.639 6.184 -5.698 1.00 85.06 101 GLN A N 1
ATOM 784 C CA . GLN A 1 101 ? 7.494 7.008 -5.297 1.00 85.06 101 GLN A CA 1
ATOM 785 C C . GLN A 1 101 ? 6.489 7.196 -6.438 1.00 85.06 101 GLN A C 1
ATOM 787 O O . GLN A 1 101 ? 5.279 7.155 -6.207 1.00 85.06 101 GLN A O 1
ATOM 792 N N . THR A 1 102 ? 6.957 7.371 -7.675 1.00 85.69 102 THR A N 1
ATOM 793 C CA . THR A 1 102 ? 6.084 7.471 -8.849 1.00 85.69 102 THR A CA 1
ATOM 794 C C . THR A 1 102 ? 5.316 6.171 -9.083 1.00 85.69 102 THR A C 1
ATOM 796 O O . THR A 1 102 ? 4.093 6.217 -9.221 1.00 85.69 102 THR A O 1
ATOM 799 N N . GLU A 1 103 ? 5.986 5.011 -9.074 1.00 86.19 103 GLU A N 1
ATOM 800 C CA . GLU A 1 103 ? 5.317 3.714 -9.247 1.00 86.19 103 GLU A CA 1
ATOM 801 C C . GLU A 1 103 ? 4.273 3.476 -8.137 1.00 86.19 103 GLU A C 1
ATOM 803 O O . GLU A 1 103 ? 3.133 3.109 -8.434 1.00 86.19 103 GLU A O 1
ATOM 808 N N . MET A 1 104 ? 4.594 3.778 -6.872 1.00 82.81 104 MET A N 1
ATOM 809 C CA . MET A 1 104 ? 3.641 3.643 -5.760 1.00 82.81 104 MET A CA 1
ATOM 810 C C . MET A 1 104 ? 2.417 4.561 -5.895 1.00 82.81 104 MET A C 1
ATOM 812 O O . MET A 1 104 ? 1.287 4.114 -5.696 1.00 82.81 104 MET A O 1
ATOM 816 N N . ASN A 1 105 ? 2.620 5.836 -6.235 1.00 77.31 105 ASN A N 1
ATOM 817 C CA . ASN A 1 105 ? 1.541 6.826 -6.242 1.00 77.31 105 ASN A CA 1
ATOM 818 C C . ASN A 1 105 ? 0.652 6.753 -7.490 1.00 77.31 105 ASN A C 1
ATOM 820 O O . ASN A 1 105 ? -0.548 7.010 -7.392 1.00 77.31 105 ASN A O 1
ATOM 824 N N . VAL A 1 106 ? 1.221 6.400 -8.647 1.00 81.25 106 VAL A N 1
ATOM 825 C CA . VAL A 1 106 ? 0.510 6.398 -9.936 1.00 81.25 106 VAL A CA 1
ATOM 826 C C . VAL A 1 106 ? -0.018 5.005 -10.268 1.00 81.25 106 VAL A C 1
ATOM 828 O O . VAL A 1 106 ? -1.224 4.805 -10.443 1.00 81.25 106 VAL A O 1
ATOM 831 N N . ILE A 1 107 ? 0.873 4.012 -10.321 1.00 79.00 107 ILE A N 1
ATOM 832 C CA . ILE A 1 107 ? 0.499 2.641 -10.691 1.00 79.00 107 ILE A CA 1
ATOM 833 C C . ILE A 1 107 ? -0.238 1.989 -9.529 1.00 79.00 107 ILE A C 1
ATOM 835 O O . ILE A 1 107 ? -1.274 1.357 -9.727 1.00 79.00 107 ILE A O 1
ATOM 839 N N . GLY A 1 108 ? 0.230 2.213 -8.301 1.00 75.81 108 GLY A N 1
ATOM 840 C CA . GLY A 1 108 ? -0.373 1.609 -7.124 1.00 75.81 108 GLY A CA 1
ATOM 841 C C . GLY A 1 108 ? -1.855 1.956 -6.910 1.00 75.81 108 GLY A C 1
ATOM 842 O O . GLY A 1 108 ? -2.645 1.134 -6.423 1.00 75.81 108 GLY A O 1
ATOM 843 N N . LYS A 1 109 ? -2.303 3.147 -7.297 1.00 71.06 109 LYS A N 1
ATOM 844 C CA . LYS A 1 109 ? -3.715 3.526 -7.133 1.00 71.06 109 LYS A CA 1
ATOM 845 C C . LYS A 1 109 ? -4.609 2.977 -8.249 1.00 71.06 109 LYS A C 1
ATOM 847 O O . LYS A 1 109 ? -5.822 2.889 -8.073 1.00 71.06 109 LYS A O 1
ATOM 852 N N . THR A 1 110 ? -4.028 2.484 -9.338 1.00 77.75 110 THR A N 1
ATOM 853 C CA . THR A 1 110 ? -4.769 2.041 -10.522 1.00 77.75 110 THR A CA 1
ATOM 854 C C . THR A 1 110 ? -5.088 0.545 -10.465 1.00 77.75 110 THR A C 1
ATOM 856 O O . THR A 1 110 ? -4.251 -0.282 -10.115 1.00 77.75 110 THR A O 1
ATOM 859 N N . HIS A 1 111 ? -6.323 0.168 -10.805 1.00 79.25 111 HIS A N 1
ATOM 860 C CA . HIS A 1 111 ? -6.714 -1.230 -10.982 1.00 79.25 111 HIS A CA 1
ATOM 861 C C . HIS A 1 111 ? -7.451 -1.383 -12.307 1.00 79.25 111 HIS A C 1
ATOM 863 O O . HIS A 1 111 ? -8.597 -0.963 -12.438 1.00 79.25 111 HIS A O 1
ATOM 869 N N . HIS A 1 112 ? -6.775 -1.954 -13.300 1.00 85.81 112 HIS A N 1
ATOM 870 C CA . HIS A 1 112 ? -7.318 -2.104 -14.641 1.00 85.81 112 HIS A CA 1
ATOM 871 C C . HIS A 1 112 ? -6.881 -3.440 -15.239 1.00 85.81 112 HIS A C 1
ATOM 873 O O . HIS A 1 112 ? -5.743 -3.853 -15.048 1.00 85.81 112 HIS A O 1
ATOM 879 N N . LYS A 1 113 ? -7.760 -4.090 -16.009 1.00 87.19 113 LYS A N 1
ATOM 880 C CA . LYS A 1 113 ? -7.510 -5.414 -16.613 1.00 87.19 113 LYS A CA 1
ATOM 881 C C . LYS A 1 113 ? -6.290 -5.479 -17.547 1.00 87.19 113 LYS A C 1
ATOM 883 O O . LYS A 1 113 ? -5.760 -6.556 -17.770 1.00 87.19 113 LYS A O 1
ATOM 888 N N . ASN A 1 114 ? -5.852 -4.332 -18.073 1.00 88.81 114 ASN A N 1
ATOM 889 C CA . ASN A 1 114 ? -4.709 -4.218 -18.990 1.00 88.81 114 ASN A CA 1
ATOM 890 C C . ASN A 1 114 ? -3.441 -3.653 -18.318 1.00 88.81 114 ASN A C 1
ATOM 892 O O . ASN A 1 114 ? -2.498 -3.292 -19.015 1.00 88.81 114 ASN A O 1
ATOM 896 N N . LEU A 1 115 ? -3.425 -3.506 -16.989 1.00 87.94 115 LEU A N 1
ATOM 897 C CA . LEU A 1 115 ? -2.252 -3.070 -16.229 1.00 87.94 115 LEU A CA 1
ATOM 898 C C . LEU A 1 115 ? -1.899 -4.136 -15.198 1.00 87.94 115 LEU A C 1
ATOM 900 O O . LEU A 1 115 ? -2.770 -4.609 -14.469 1.00 87.94 115 LEU A O 1
ATOM 904 N N . VAL A 1 116 ? -0.615 -4.489 -15.122 1.00 88.62 116 VAL A N 1
ATOM 905 C CA . VAL A 1 116 ? -0.132 -5.458 -14.132 1.00 88.62 116 VAL A CA 1
ATOM 906 C C . VAL A 1 116 ? -0.413 -4.924 -12.733 1.00 88.62 116 VAL A C 1
ATOM 908 O O . VAL A 1 116 ? -0.097 -3.778 -12.404 1.00 88.62 116 VAL A O 1
ATOM 911 N N . ARG A 1 117 ? -1.027 -5.758 -11.894 1.00 86.31 117 ARG A N 1
ATOM 912 C CA . ARG A 1 117 ? -1.447 -5.350 -10.559 1.00 86.31 117 ARG A CA 1
ATOM 913 C C . ARG A 1 117 ? -0.254 -5.274 -9.609 1.00 86.31 117 ARG A C 1
ATOM 915 O O . ARG A 1 117 ? 0.406 -6.279 -9.357 1.00 86.31 117 ARG A O 1
ATOM 922 N N . LEU A 1 118 ? -0.038 -4.104 -9.009 1.00 87.44 118 LEU A N 1
ATOM 923 C CA . LEU A 1 118 ? 0.827 -3.955 -7.838 1.00 87.44 118 LEU A CA 1
ATOM 924 C C . LEU A 1 118 ? 0.083 -4.479 -6.597 1.00 87.44 118 LEU A C 1
ATOM 926 O O . LEU A 1 118 ? -1.017 -4.020 -6.279 1.00 87.44 118 LEU A O 1
ATOM 930 N N . PHE A 1 119 ? 0.657 -5.461 -5.905 1.00 84.00 119 PHE A N 1
ATOM 931 C CA . PHE A 1 119 ? 0.131 -5.991 -4.644 1.00 84.00 119 PHE A CA 1
ATOM 932 C C . PHE A 1 119 ? 0.634 -5.217 -3.425 1.00 84.00 119 PHE A C 1
ATOM 934 O O . PHE A 1 119 ? -0.117 -5.064 -2.464 1.00 84.00 119 PHE A O 1
ATOM 941 N N . GLY A 1 120 ? 1.875 -4.729 -3.449 1.00 84.44 120 GLY A N 1
ATOM 942 C CA . GLY A 1 120 ? 2.467 -4.005 -2.324 1.00 84.44 120 GLY A CA 1
ATOM 943 C C . GLY A 1 120 ? 3.918 -3.605 -2.563 1.00 84.44 120 GLY A C 1
ATOM 944 O O . GLY A 1 120 ? 4.437 -3.753 -3.668 1.00 84.44 120 GLY A O 1
ATOM 945 N N . TYR A 1 121 ? 4.575 -3.101 -1.521 1.00 86.94 121 TYR A N 1
ATOM 946 C CA . TYR A 1 121 ? 5.965 -2.657 -1.580 1.00 86.94 121 TYR A CA 1
ATOM 947 C C . TYR A 1 121 ? 6.706 -2.890 -0.256 1.00 86.94 121 TYR A C 1
ATOM 949 O O . TYR A 1 121 ? 6.086 -3.101 0.785 1.00 86.94 121 TYR A O 1
ATOM 957 N N . CYS A 1 122 ? 8.037 -2.816 -0.304 1.00 85.25 122 CYS A N 1
ATOM 958 C CA . CYS A 1 122 ? 8.907 -2.679 0.860 1.00 85.25 122 CYS A CA 1
ATOM 959 C C . CYS A 1 122 ? 9.695 -1.369 0.749 1.00 85.25 122 CYS A C 1
ATOM 961 O O . CYS A 1 122 ? 10.417 -1.162 -0.228 1.00 85.25 122 CYS A O 1
ATOM 963 N N . ASP A 1 123 ? 9.531 -0.509 1.753 1.00 82.44 123 ASP A N 1
ATOM 964 C CA . ASP A 1 123 ? 10.249 0.754 1.943 1.00 82.44 123 ASP A CA 1
ATOM 965 C C . ASP A 1 123 ? 10.879 0.738 3.340 1.00 82.44 123 ASP A C 1
ATOM 967 O O . ASP A 1 123 ? 10.434 1.425 4.261 1.00 82.44 123 ASP A O 1
ATOM 971 N N . GLU A 1 124 ? 11.871 -0.131 3.515 1.00 81.19 124 GLU A N 1
ATOM 972 C CA . GLU A 1 124 ? 12.579 -0.309 4.781 1.00 81.19 124 GLU A CA 1
ATOM 973 C C . GLU A 1 124 ? 14.072 -0.045 4.578 1.00 81.19 124 GLU A C 1
ATOM 975 O O . GLU A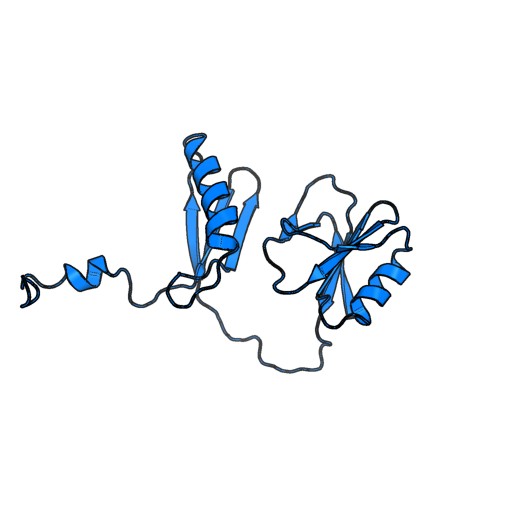 1 124 ? 14.741 -0.716 3.790 1.00 81.19 124 GLU A O 1
ATOM 980 N N . GLY A 1 125 ? 14.600 0.971 5.265 1.00 80.75 125 GLY A N 1
ATOM 981 C CA . GLY A 1 125 ? 16.004 1.370 5.153 1.00 80.75 125 GLY A CA 1
ATOM 982 C C . GLY A 1 125 ? 16.418 1.705 3.713 1.00 80.75 125 GLY A C 1
ATOM 983 O O . GLY A 1 125 ? 15.951 2.679 3.113 1.00 80.75 125 GLY A O 1
ATOM 984 N N . SER A 1 126 ? 17.334 0.915 3.150 1.00 82.06 126 SER A N 1
ATOM 985 C CA . SER A 1 126 ? 17.792 1.043 1.759 1.00 82.06 126 SER A CA 1
ATOM 986 C C . SER A 1 126 ? 16.980 0.206 0.765 1.00 82.06 126 SER A C 1
ATOM 988 O O . SER A 1 126 ? 17.152 0.366 -0.443 1.00 82.06 126 SER A O 1
ATOM 990 N N . HIS A 1 127 ? 16.077 -0.653 1.238 1.00 84.94 127 HIS A N 1
ATOM 991 C CA . HIS A 1 127 ? 15.306 -1.547 0.388 1.00 84.94 127 HIS A CA 1
ATOM 992 C C . HIS A 1 127 ? 14.131 -0.812 -0.263 1.00 84.94 127 HIS A C 1
ATOM 994 O O . HIS A 1 127 ? 13.349 -0.127 0.400 1.00 84.94 127 HIS A O 1
ATOM 1000 N N . ARG A 1 128 ? 14.030 -0.958 -1.586 1.00 88.31 128 ARG A N 1
ATOM 1001 C CA . ARG A 1 128 ? 12.941 -0.461 -2.431 1.00 88.31 128 ARG A CA 1
ATOM 1002 C C . ARG A 1 128 ? 12.448 -1.615 -3.284 1.00 88.31 128 ARG A C 1
ATOM 1004 O O . ARG A 1 128 ? 13.011 -1.899 -4.339 1.00 88.31 128 ARG A O 1
ATOM 1011 N N . LEU A 1 129 ? 11.465 -2.347 -2.770 1.00 91.00 129 LEU A N 1
ATOM 1012 C CA . LEU A 1 129 ? 10.904 -3.515 -3.450 1.00 91.00 129 LEU A CA 1
ATOM 1013 C C . LEU A 1 129 ? 9.466 -3.229 -3.853 1.00 91.00 129 LEU A C 1
ATOM 1015 O O . LEU A 1 129 ? 8.702 -2.706 -3.049 1.00 91.00 129 LEU A O 1
ATOM 1019 N N . LEU A 1 130 ? 9.087 -3.624 -5.061 1.00 90.94 130 LEU A N 1
ATOM 1020 C CA . LEU A 1 130 ? 7.712 -3.578 -5.547 1.00 90.94 130 LEU A CA 1
ATOM 1021 C C . LEU A 1 130 ? 7.250 -5.001 -5.842 1.00 90.94 130 LEU A C 1
ATOM 1023 O O . LEU A 1 130 ? 7.947 -5.754 -6.521 1.00 90.94 130 LEU A O 1
ATOM 1027 N N . VAL A 1 131 ? 6.093 -5.375 -5.303 1.00 91.25 131 VAL A N 1
ATOM 1028 C CA . VAL A 1 131 ? 5.527 -6.721 -5.411 1.00 91.25 131 VAL A C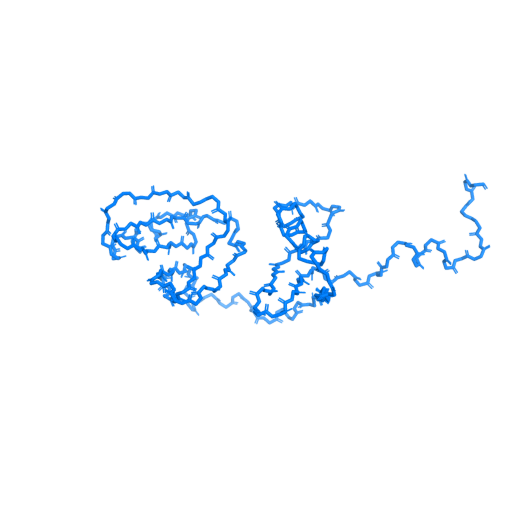A 1
ATOM 1029 C C . VAL A 1 131 ? 4.362 -6.678 -6.385 1.00 91.25 131 VAL A C 1
ATOM 1031 O O . VAL A 1 131 ? 3.314 -6.114 -6.076 1.00 91.25 131 VAL A O 1
ATOM 1034 N N . TYR A 1 132 ? 4.543 -7.284 -7.549 1.00 90.75 132 TYR A N 1
ATOM 1035 C CA . TYR A 1 132 ? 3.576 -7.343 -8.636 1.00 90.75 132 TYR A CA 1
ATOM 1036 C C . TYR A 1 132 ? 2.960 -8.736 -8.777 1.00 90.75 132 TYR A C 1
ATOM 1038 O O . TYR A 1 132 ? 3.501 -9.746 -8.316 1.00 90.75 132 TYR A O 1
ATOM 1046 N N . GLU A 1 133 ? 1.827 -8.786 -9.468 1.00 89.25 133 GLU A N 1
ATOM 1047 C CA . GLU A 1 133 ? 1.325 -10.006 -10.088 1.00 89.25 133 GLU A CA 1
ATOM 1048 C C . GLU A 1 133 ? 2.368 -10.612 -11.031 1.00 89.25 133 GLU A C 1
ATOM 1050 O O . GLU A 1 133 ? 2.969 -9.910 -11.846 1.00 89.25 133 GLU A O 1
ATOM 1055 N N . PHE A 1 134 ? 2.610 -11.918 -10.893 1.00 91.25 134 PHE A N 1
ATOM 1056 C CA . PHE A 1 134 ? 3.511 -12.635 -11.783 1.00 91.25 134 PHE A CA 1
ATOM 1057 C C . PHE A 1 134 ? 2.820 -12.926 -13.120 1.00 91.25 134 PHE A C 1
ATOM 1059 O O . PHE A 1 134 ? 1.743 -13.516 -13.157 1.00 91.25 134 PHE A O 1
ATOM 1066 N N . MET A 1 135 ? 3.462 -12.528 -14.219 1.00 90.88 135 MET A N 1
ATOM 1067 C CA . MET A 1 135 ? 2.976 -12.749 -15.582 1.00 90.88 135 MET A CA 1
ATOM 1068 C C . MET A 1 135 ? 3.710 -13.945 -16.196 1.00 90.88 135 MET A C 1
ATOM 1070 O O . MET A 1 135 ? 4.810 -13.798 -16.729 1.00 90.88 135 MET A O 1
ATOM 1074 N N . SER A 1 136 ? 3.103 -15.132 -16.137 1.00 89.62 136 SER A N 1
ATOM 1075 C CA . SER A 1 136 ? 3.724 -16.394 -16.578 1.00 89.62 136 SER A CA 1
ATOM 1076 C C . SER A 1 136 ? 4.062 -16.447 -18.074 1.00 89.62 136 SER A C 1
ATOM 1078 O O . SER A 1 136 ? 5.002 -17.135 -18.463 1.00 89.62 136 SER A O 1
ATOM 1080 N N . ASN A 1 137 ? 3.347 -15.688 -18.910 1.00 88.75 137 ASN A N 1
ATOM 1081 C CA . ASN A 1 137 ? 3.554 -15.649 -20.364 1.00 88.75 137 ASN A CA 1
ATOM 1082 C C . ASN A 1 137 ? 4.738 -14.766 -20.805 1.00 88.75 137 ASN A C 1
ATOM 1084 O O . ASN A 1 137 ? 4.986 -14.628 -22.002 1.00 88.75 137 ASN A O 1
ATOM 1088 N N . GLY A 1 138 ? 5.469 -14.164 -19.862 1.00 85.44 138 GLY A N 1
ATOM 1089 C CA . GLY A 1 138 ? 6.618 -13.316 -20.168 1.00 85.44 138 GLY A CA 1
ATOM 1090 C C . GLY A 1 138 ? 6.236 -11.959 -20.770 1.00 85.44 138 GLY A C 1
ATOM 1091 O O . GLY A 1 138 ? 5.113 -11.476 -20.620 1.00 85.44 138 GLY A O 1
ATOM 1092 N N . SER A 1 139 ? 7.205 -11.297 -21.409 1.00 89.12 139 SER A N 1
ATOM 1093 C CA . SER A 1 139 ? 7.006 -9.967 -21.995 1.00 89.12 139 SER A CA 1
ATOM 1094 C C . SER A 1 139 ? 6.447 -10.055 -23.413 1.00 89.12 139 SER A C 1
ATOM 1096 O O . SER A 1 139 ? 6.785 -10.965 -24.170 1.00 89.12 139 SER A O 1
ATOM 1098 N N . LEU A 1 140 ? 5.669 -9.050 -23.821 1.00 87.56 140 LEU A N 1
ATOM 1099 C CA . LEU A 1 140 ? 5.186 -8.945 -25.199 1.00 87.56 140 LEU A CA 1
ATOM 1100 C C . LEU A 1 140 ? 6.343 -8.935 -26.213 1.00 87.56 140 LEU A C 1
ATOM 1102 O O . LEU A 1 140 ? 6.267 -9.611 -27.231 1.00 87.56 140 LEU A O 1
ATOM 1106 N N . ALA A 1 141 ? 7.447 -8.246 -25.903 1.00 86.56 141 ALA A N 1
ATOM 1107 C CA . ALA A 1 141 ? 8.645 -8.234 -26.743 1.00 86.56 141 ALA A CA 1
ATOM 1108 C C . ALA A 1 141 ? 9.195 -9.650 -26.987 1.00 86.56 141 ALA A C 1
ATOM 1110 O O . ALA A 1 141 ? 9.556 -9.981 -28.110 1.00 86.56 141 ALA A O 1
ATOM 1111 N N . SER A 1 142 ? 9.196 -10.511 -25.963 1.00 84.12 142 SER A N 1
ATOM 1112 C CA . SER A 1 142 ? 9.659 -11.894 -26.113 1.00 84.12 142 SER A CA 1
ATOM 1113 C C . SER A 1 142 ? 8.754 -12.756 -26.993 1.00 84.12 142 SER A C 1
ATOM 1115 O O . SER A 1 142 ? 9.209 -13.780 -27.486 1.00 84.12 142 SER A O 1
ATOM 1117 N N . LEU A 1 143 ? 7.492 -12.364 -27.187 1.00 81.00 143 LEU A N 1
ATOM 1118 C CA . LEU A 1 143 ? 6.562 -13.040 -28.091 1.00 81.00 143 LEU A CA 1
ATOM 1119 C C . LEU A 1 143 ? 6.672 -12.482 -29.511 1.00 81.00 143 LEU A C 1
ATOM 1121 O O . LEU A 1 143 ? 6.706 -13.257 -30.457 1.00 81.00 143 LEU A O 1
ATOM 1125 N N . LEU A 1 144 ? 6.770 -11.156 -29.651 1.00 79.94 144 LEU A N 1
ATOM 1126 C CA . LEU A 1 144 ? 6.818 -10.483 -30.953 1.00 79.94 144 LEU A CA 1
ATOM 1127 C C . LEU A 1 144 ? 8.147 -10.691 -31.685 1.00 79.94 144 LEU A C 1
ATOM 1129 O O . LEU A 1 144 ? 8.151 -10.852 -32.897 1.00 79.94 144 LEU A O 1
ATOM 1133 N N . TYR A 1 145 ? 9.267 -10.701 -30.960 1.00 77.75 145 TYR A N 1
ATOM 1134 C CA . TYR A 1 145 ? 10.609 -10.767 -31.550 1.00 77.75 145 TYR A CA 1
ATOM 1135 C C . TYR A 1 145 ? 11.249 -12.160 -31.447 1.00 77.75 145 TYR A C 1
ATOM 1137 O O . TYR A 1 145 ? 12.457 -12.302 -31.611 1.00 77.75 145 TYR A O 1
ATOM 1145 N N . LYS A 1 146 ? 10.454 -13.197 -31.144 1.00 67.62 146 LYS A N 1
ATOM 1146 C CA . LYS A 1 146 ? 10.909 -14.601 -31.134 1.00 67.62 146 LYS A CA 1
ATOM 1147 C C . LYS A 1 146 ? 10.892 -15.250 -32.515 1.00 67.62 146 LYS A C 1
ATOM 1149 O O . LYS A 1 146 ? 11.565 -16.256 -32.716 1.00 67.62 146 LYS A O 1
ATOM 1154 N N . THR A 1 147 ? 10.097 -14.716 -33.431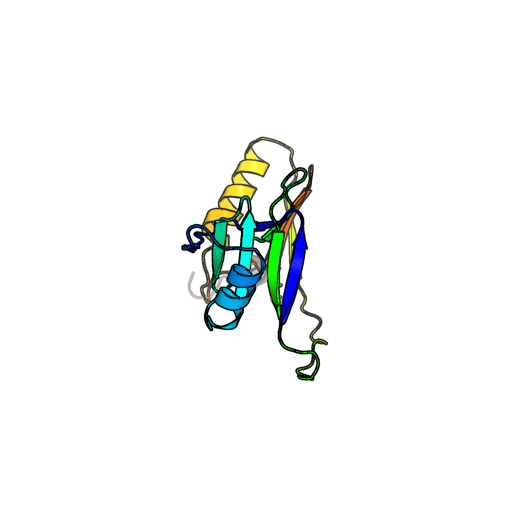 1.00 60.53 147 THR A N 1
ATOM 1155 C CA . THR A 1 147 ? 9.983 -15.181 -34.810 1.00 60.53 147 THR A CA 1
ATOM 1156 C C . THR A 1 147 ? 10.812 -14.276 -35.711 1.00 60.53 147 THR A C 1
ATOM 1158 O O . THR A 1 147 ? 10.598 -13.071 -35.741 1.00 60.53 147 THR A O 1
ATOM 1161 N N . GLU A 1 148 ? 11.736 -14.859 -36.479 1.00 62.06 148 GLU A N 1
ATOM 1162 C CA . GLU A 1 148 ? 12.442 -14.160 -37.570 1.00 62.06 148 GLU A CA 1
ATOM 1163 C C . GLU A 1 148 ? 11.515 -13.797 -38.748 1.00 62.06 148 GLU A C 1
ATOM 1165 O O . GLU A 1 148 ? 11.949 -13.202 -39.730 1.00 62.06 148 GLU A O 1
ATOM 1170 N N . SER A 1 149 ? 10.230 -14.145 -38.664 1.00 65.50 149 SER A N 1
ATOM 1171 C CA . SER A 1 149 ? 9.188 -13.704 -39.588 1.00 65.50 149 SER A CA 1
ATOM 1172 C C . SER A 1 149 ? 8.582 -12.389 -39.085 1.00 65.50 149 SER A C 1
ATOM 1174 O O . SER A 1 149 ? 8.022 -12.370 -37.982 1.00 65.50 149 SER A O 1
ATOM 1176 N N . PRO A 1 150 ? 8.651 -11.299 -39.873 1.00 62.94 150 PRO A N 1
ATOM 1177 C CA . PRO A 1 150 ? 7.806 -10.132 -39.663 1.00 62.94 150 PRO A CA 1
ATOM 1178 C C . PRO A 1 150 ? 6.346 -10.575 -39.582 1.00 62.94 150 PRO A C 1
ATOM 1180 O O . PRO A 1 150 ? 5.932 -11.501 -40.277 1.00 62.94 150 PRO A O 1
ATOM 1183 N N . LEU A 1 151 ? 5.563 -9.928 -38.723 1.00 65.69 151 LEU A N 1
ATOM 1184 C CA . LEU A 1 151 ? 4.117 -10.122 -38.732 1.00 65.69 151 LEU A CA 1
ATOM 1185 C C . LEU A 1 151 ? 3.592 -9.723 -40.119 1.00 65.69 151 LEU A C 1
ATOM 1187 O O . LEU A 1 151 ? 3.949 -8.648 -40.590 1.00 65.69 151 LEU A O 1
ATOM 1191 N N . ASP A 1 152 ? 2.724 -10.540 -40.723 1.00 65.00 152 ASP A N 1
ATOM 1192 C CA . ASP A 1 152 ? 2.223 -10.417 -42.113 1.00 65.00 152 ASP A CA 1
ATOM 1193 C C . ASP A 1 152 ? 1.468 -9.104 -42.451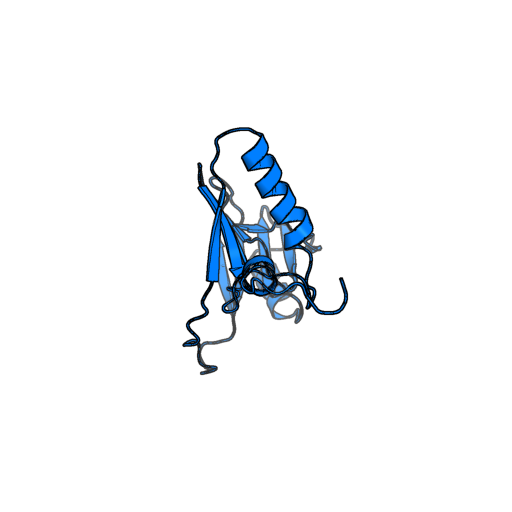 1.00 65.00 152 ASP A C 1
ATOM 1195 O O . ASP A 1 152 ? 0.856 -8.979 -43.510 1.00 65.00 152 ASP A O 1
ATOM 1199 N N . TRP A 1 153 ? 1.458 -8.125 -41.546 1.00 66.19 153 TRP A N 1
ATOM 1200 C CA . TRP A 1 153 ? 0.866 -6.799 -41.727 1.00 66.19 153 TRP A CA 1
ATOM 1201 C C . TRP A 1 153 ? 1.908 -5.663 -41.764 1.00 66.19 153 TRP A C 1
ATOM 1203 O O . TRP A 1 153 ? 1.512 -4.495 -41.779 1.00 66.19 153 TRP A O 1
ATOM 1213 N N . ILE A 1 154 ? 3.208 -5.995 -41.773 1.00 47.75 154 ILE A N 1
ATOM 1214 C CA . ILE A 1 154 ? 4.325 -5.093 -42.114 1.00 47.75 154 ILE A CA 1
ATOM 1215 C C . ILE A 1 154 ? 4.786 -5.365 -43.544 1.00 47.75 154 ILE A C 1
ATOM 1217 O O . ILE A 1 154 ? 4.981 -6.553 -43.881 1.00 47.75 154 ILE A O 1
#

InterPro domains:
  IPR000719 Protein kinase domain [PS50011] (53-154)
  IPR001245 Serine-threonine/tyrosine-protein kinase, catalytic domain [PF07714] (76-151)
  IPR011009 Protein kinase-like domain superfamily [SSF56112] (81-153)
  IPR051343 G-type lectin S-receptor-like kinases and EP1-like glycoproteins [PTHR47976] (80-153)

Radius of gyration: 20.28 Å; chains: 1; bounding box: 42×36×65 Å

Sequence (154 aa):
MMFPRKNINWADNAVDILSASEEECEQACLDDRACMAILFENNQCKKQPLPLRYMKRITGSSVKAFIKTAGQNSSAGINARKEVAVKKLEKVIEEGERAFQTEMNVIGKTHHKNLVRLFGYCDEGSHRLLVYEFMSNGSLASLLYKTESPLDWI

pLDDT: mean 79.16, std 11.81, range [46.03, 93.75]

Organism: Amborella trichopoda (NCBI:txid13333)